Protein AF-A0A7S2WQL4-F1 (afdb_monomer)

pLDDT: mean 81.68, std 13.87, range [38.22, 94.44]

Nearest PDB structures (foldseek):
  7k1j-assembly1_A  TM=8.925E-01  e=2.598E-02  Homo sapiens
  7k1k-assembly1_A  TM=8.114E-01  e=3.050E-02  Homo sapiens
  5jr9-assembly1_B  TM=2.343E-01  e=3.374E+00  Nanoarchaeum equitans Kin4-M

Mean predicted aligned error: 7.96 Å

Radius of gyration: 16.0 Å; Cα contacts (8 Å, |Δi|>4): 86; chains: 1; bounding box: 36×38×53 Å

Foldseek 3Di:
DVVVVLLVVLQVLLLVLLVCLLVVVVPDPDDDQDPSLVCVLVNLVSLLVHVSNLVSNLVSLVSHDLVSCLVVLLVLLVSVVDPSSPSCVVSVVVNCVVPVPSVVVSVCVSVVVVVVPDDDDD

Solvent-accessible surface area (backbone atoms only — not comparable to full-atom values): 7131 Å² total; per-residue (Å²): 110,70,68,61,53,51,46,51,51,50,32,52,52,43,45,54,38,38,50,44,50,47,59,53,62,82,73,63,87,64,97,70,78,51,77,46,62,71,42,47,68,58,48,54,54,46,36,58,77,32,66,84,24,41,65,51,42,49,56,40,54,69,74,31,70,57,73,76,50,59,86,44,44,66,59,53,54,60,40,50,78,38,87,67,20,61,73,46,49,73,55,54,53,49,31,43,72,78,40,46,78,76,41,52,59,58,50,49,54,56,58,49,56,56,66,74,66,65,90,88,84,134

Secondary structure (DSSP, 8-state):
-HHHHHHHHHHHHHHHHHHHHHHTTSS--SSPPPHHHHTHHHHHHHHHH-GGGHHHHHHHHHHS-THHHHTTHHHHHHHHTSGGGGGGHHHHHHHHHH-HHHHHHHHHHHHHHHHTSSS---

Structure (mmCIF, N/CA/C/O backbone):
data_AF-A0A7S2WQL4-F1
#
_entry.id   AF-A0A7S2WQL4-F1
#
loop_
_atom_site.group_PDB
_atom_site.id
_atom_site.type_symbol
_atom_site.label_atom_id
_atom_site.label_alt_id
_atom_site.label_comp_id
_atom_site.label_asym_id
_atom_site.label_entity_id
_atom_site.label_seq_id
_atom_site.pdbx_PDB_ins_code
_atom_site.Cartn_x
_atom_site.Cartn_y
_atom_site.Cartn_z
_atom_site.occupancy
_atom_site.B_iso_or_equiv
_atom_site.auth_seq_id
_atom_site.auth_comp_id
_atom_site.auth_asym_id
_atom_site.auth_atom_id
_atom_site.pdbx_PDB_model_num
ATOM 1 N N . GLU A 1 1 ? -15.395 23.334 -6.662 1.00 62.44 1 GLU A N 1
ATOM 2 C CA . GLU A 1 1 ? -14.437 22.997 -7.743 1.00 62.44 1 GLU A CA 1
ATOM 3 C C . GLU A 1 1 ? -13.072 22.569 -7.204 1.00 62.44 1 GLU A C 1
ATOM 5 O O . GLU A 1 1 ? -12.595 21.514 -7.599 1.00 62.44 1 GLU A O 1
ATOM 10 N N . THR A 1 2 ? -12.510 23.273 -6.216 1.00 75.44 2 THR A N 1
ATOM 11 C CA . THR A 1 2 ? -11.188 22.993 -5.615 1.00 75.44 2 THR A CA 1
ATOM 12 C C . THR A 1 2 ? -10.989 21.552 -5.119 1.00 75.44 2 THR A C 1
ATOM 14 O O . THR A 1 2 ? -9.970 20.942 -5.429 1.00 75.44 2 THR A O 1
ATOM 17 N N . GLN A 1 3 ? -11.974 20.958 -4.431 1.00 76.56 3 GLN A N 1
ATOM 18 C CA . GLN A 1 3 ? -11.871 19.570 -3.946 1.00 76.56 3 GLN A CA 1
ATOM 19 C C . GLN A 1 3 ? -11.854 18.537 -5.084 1.00 76.56 3 GLN A C 1
ATOM 21 O O . GLN A 1 3 ? -11.195 17.506 -4.989 1.00 76.56 3 GLN A O 1
ATOM 26 N N . ARG A 1 4 ? -12.568 18.813 -6.184 1.00 79.12 4 ARG A N 1
ATOM 27 C CA . ARG A 1 4 ? -12.620 17.920 -7.351 1.00 79.12 4 ARG A CA 1
ATOM 28 C C . ARG A 1 4 ? -11.266 17.894 -8.056 1.00 79.12 4 ARG A C 1
ATOM 30 O O . ARG A 1 4 ? -10.780 16.818 -8.390 1.00 79.12 4 ARG A O 1
ATOM 37 N N . SER A 1 5 ? -10.644 19.063 -8.201 1.00 85.81 5 SER A N 1
ATOM 38 C CA . SER A 1 5 ? -9.289 19.193 -8.734 1.00 85.81 5 SER A CA 1
ATOM 39 C C . SER A 1 5 ? -8.260 18.521 -7.822 1.00 85.81 5 SER A C 1
ATOM 41 O O . SER A 1 5 ? -7.431 17.764 -8.313 1.00 85.81 5 SER A O 1
ATOM 43 N N . ALA A 1 6 ? -8.349 18.709 -6.499 1.00 85.19 6 ALA A N 1
ATOM 44 C CA . ALA A 1 6 ? -7.457 18.050 -5.539 1.00 85.19 6 ALA A CA 1
ATOM 45 C C . ALA A 1 6 ? -7.551 16.514 -5.606 1.00 85.19 6 ALA A C 1
ATOM 47 O O . ALA A 1 6 ? -6.525 15.839 -5.665 1.00 85.19 6 ALA A O 1
ATOM 48 N N . ASN A 1 7 ? -8.767 15.962 -5.691 1.00 86.88 7 ASN A N 1
ATOM 49 C CA . ASN A 1 7 ? -8.973 14.520 -5.859 1.00 86.88 7 ASN A CA 1
ATOM 50 C C . ASN A 1 7 ? -8.373 14.006 -7.176 1.00 86.88 7 ASN A C 1
ATOM 52 O O . ASN A 1 7 ? -7.751 12.947 -7.195 1.00 86.88 7 ASN A O 1
ATOM 56 N N . HIS A 1 8 ? -8.540 14.750 -8.273 1.00 88.31 8 HIS A N 1
ATOM 57 C CA . HIS A 1 8 ? -7.965 14.379 -9.566 1.00 88.31 8 HIS A CA 1
ATOM 58 C C . HIS A 1 8 ? -6.429 14.361 -9.522 1.00 88.31 8 HIS A C 1
ATOM 60 O O . HIS A 1 8 ? -5.815 13.408 -9.994 1.00 88.31 8 HIS A O 1
ATOM 66 N N . LEU A 1 9 ? -5.810 15.358 -8.882 1.00 89.50 9 LEU A N 1
ATOM 67 C CA . LEU A 1 9 ? -4.358 15.403 -8.692 1.00 89.50 9 LEU A CA 1
ATOM 68 C C . LEU A 1 9 ? -3.851 14.250 -7.814 1.00 89.50 9 LEU A C 1
ATOM 70 O O . LEU A 1 9 ? -2.822 13.659 -8.129 1.00 89.50 9 LEU A O 1
ATOM 74 N N . ALA A 1 10 ? -4.576 13.898 -6.747 1.00 89.12 10 ALA A N 1
ATOM 75 C CA . ALA A 1 10 ? -4.234 12.765 -5.887 1.00 89.12 10 ALA A CA 1
ATOM 76 C C . ALA A 1 10 ? -4.234 11.436 -6.661 1.00 89.12 10 ALA A C 1
ATOM 78 O O . ALA A 1 10 ? -3.301 10.644 -6.531 1.00 89.12 10 ALA A O 1
ATOM 79 N N . VAL A 1 11 ? -5.246 11.220 -7.508 1.00 89.94 11 VAL A N 1
ATOM 80 C CA . VAL A 1 11 ? -5.325 10.045 -8.391 1.00 89.94 11 VAL A CA 1
ATOM 81 C C . VAL A 1 11 ? -4.144 10.017 -9.363 1.00 89.94 11 VAL A C 1
ATOM 83 O O . VAL A 1 11 ? -3.435 9.017 -9.420 1.00 89.94 11 VAL A O 1
ATOM 86 N N . GLN A 1 12 ? -3.874 11.124 -10.062 1.00 90.19 12 GLN A N 1
ATOM 87 C CA . GLN A 1 12 ? -2.766 11.212 -11.022 1.00 90.19 12 GLN A CA 1
ATOM 88 C C . GLN A 1 12 ? -1.393 10.989 -10.368 1.00 90.19 12 GLN A C 1
ATOM 90 O O . GLN A 1 12 ? -0.520 10.336 -10.944 1.00 90.19 12 GLN A O 1
ATOM 95 N N . LEU A 1 13 ? -1.193 11.489 -9.145 1.00 90.00 13 LEU A N 1
ATOM 96 C CA . LEU A 1 13 ? 0.033 11.260 -8.380 1.00 90.00 13 LEU A CA 1
ATOM 97 C C . LEU A 1 13 ? 0.225 9.773 -8.053 1.00 90.00 13 LEU A C 1
ATOM 99 O O . LEU A 1 13 ? 1.324 9.244 -8.221 1.00 90.00 13 LEU A O 1
ATOM 103 N N . ILE A 1 14 ? -0.836 9.099 -7.603 1.00 89.62 14 ILE A N 1
ATOM 104 C CA . ILE A 1 14 ? -0.807 7.665 -7.301 1.00 89.62 14 ILE A CA 1
ATOM 105 C C . ILE A 1 14 ? -0.519 6.853 -8.563 1.00 89.62 14 ILE A C 1
ATOM 107 O O . ILE A 1 14 ? 0.402 6.038 -8.557 1.00 89.62 14 ILE A O 1
ATOM 111 N N . GLU A 1 15 ? -1.238 7.107 -9.655 1.00 89.38 15 GLU A N 1
ATOM 112 C CA . GLU A 1 15 ? -1.064 6.379 -10.915 1.00 89.38 15 GLU A CA 1
ATOM 113 C C . GLU A 1 15 ? 0.350 6.542 -11.476 1.00 89.38 15 GLU A C 1
ATOM 115 O O . GLU A 1 15 ? 1.024 5.550 -11.751 1.00 89.38 15 GLU A O 1
ATOM 120 N N . SER A 1 16 ? 0.837 7.781 -11.583 1.00 87.75 16 SER A N 1
ATOM 121 C CA . SER A 1 16 ? 2.177 8.062 -12.113 1.00 87.75 16 SER A CA 1
ATOM 122 C C . SER A 1 16 ? 3.287 7.465 -11.246 1.00 87.75 16 SER A C 1
ATOM 124 O O . SER A 1 16 ? 4.240 6.895 -11.779 1.00 87.75 16 SER A O 1
ATOM 126 N N . THR A 1 17 ? 3.154 7.519 -9.917 1.00 88.56 17 THR A N 1
ATOM 127 C CA . THR A 1 17 ? 4.158 6.952 -9.006 1.00 88.56 17 THR A CA 1
ATOM 128 C C . THR A 1 17 ? 4.165 5.427 -9.067 1.00 88.56 17 THR A C 1
ATOM 130 O O . THR A 1 17 ? 5.234 4.831 -9.173 1.00 88.56 17 THR A O 1
ATOM 133 N N . LEU A 1 18 ? 2.997 4.776 -9.050 1.00 86.00 18 LEU A N 1
ATOM 134 C CA . LEU A 1 18 ? 2.902 3.315 -9.154 1.00 86.00 18 LEU A CA 1
ATOM 135 C C . LEU A 1 18 ? 3.365 2.819 -10.533 1.00 86.00 18 LEU A C 1
ATOM 137 O O . LEU A 1 18 ? 4.056 1.804 -10.626 1.00 86.00 18 LEU A O 1
ATOM 141 N N . MET A 1 19 ? 3.081 3.572 -11.599 1.00 86.38 19 MET A N 1
ATOM 142 C CA . MET A 1 19 ? 3.611 3.295 -12.933 1.00 86.38 19 MET A CA 1
ATOM 143 C C . MET A 1 19 ? 5.139 3.421 -12.970 1.00 86.38 19 MET A C 1
ATOM 145 O O . MET A 1 19 ? 5.811 2.555 -13.527 1.00 86.38 19 MET A O 1
ATOM 149 N N . ALA A 1 20 ? 5.708 4.443 -12.324 1.00 85.44 20 ALA A N 1
ATOM 150 C CA . ALA A 1 20 ? 7.156 4.596 -12.201 1.00 85.44 20 ALA A CA 1
ATOM 151 C C . ALA A 1 20 ? 7.795 3.476 -11.363 1.00 85.44 20 ALA A C 1
ATOM 153 O O . ALA A 1 20 ? 8.878 3.003 -11.706 1.00 85.44 20 ALA A O 1
ATOM 154 N N . LEU A 1 21 ? 7.127 3.004 -10.303 1.00 84.56 21 LEU A N 1
ATOM 155 C CA . LEU A 1 21 ? 7.571 1.837 -9.532 1.00 84.56 21 LEU A CA 1
ATOM 156 C C . LEU A 1 21 ? 7.636 0.583 -10.397 1.00 84.56 21 LEU A C 1
ATOM 158 O O . LEU A 1 21 ? 8.611 -0.157 -10.295 1.00 84.56 21 LEU A O 1
ATOM 162 N N . ARG A 1 22 ? 6.630 0.380 -11.256 1.00 81.38 22 ARG A N 1
ATOM 163 C CA . ARG A 1 22 ? 6.569 -0.732 -12.208 1.00 81.38 22 ARG A CA 1
ATOM 164 C C . ARG A 1 22 ? 7.679 -0.650 -13.259 1.00 81.38 22 ARG A C 1
ATOM 166 O O . ARG A 1 22 ? 8.347 -1.647 -13.497 1.00 81.38 22 ARG A O 1
ATOM 173 N N . LEU A 1 23 ? 7.897 0.516 -13.868 1.00 80.12 23 LEU A N 1
ATOM 174 C CA . LEU A 1 23 ? 8.910 0.698 -14.920 1.00 80.12 23 LEU A CA 1
ATOM 175 C C . LEU A 1 23 ? 10.344 0.685 -14.372 1.00 80.12 23 LEU A C 1
ATOM 177 O O . LEU A 1 23 ? 11.253 0.162 -15.009 1.00 80.12 23 LEU A O 1
ATOM 181 N N . GLY A 1 24 ? 10.555 1.210 -13.162 1.00 72.12 24 GLY A N 1
ATOM 182 C CA . GLY A 1 24 ? 11.867 1.232 -12.511 1.00 72.12 24 GLY A CA 1
ATOM 183 C C . GLY A 1 24 ? 12.447 -0.156 -12.213 1.00 72.12 24 GLY A C 1
ATOM 184 O O . GLY A 1 24 ? 13.630 -0.254 -11.900 1.00 72.12 24 GLY A O 1
ATOM 185 N N . GLN A 1 25 ? 11.643 -1.218 -12.336 1.00 64.06 25 GLN A N 1
ATOM 186 C CA . GLN A 1 25 ? 12.072 -2.610 -12.182 1.00 64.06 25 GLN A CA 1
ATOM 187 C C . GLN A 1 25 ? 13.014 -3.071 -13.299 1.00 64.06 25 GLN A C 1
ATOM 189 O O . GLN A 1 25 ? 13.878 -3.906 -13.056 1.00 64.06 25 GLN A O 1
ATOM 194 N N . GLU A 1 26 ? 12.878 -2.525 -14.511 1.00 57.53 26 GLU A N 1
ATOM 195 C CA . GLU A 1 26 ? 13.623 -3.004 -15.685 1.00 57.53 26 GLU A CA 1
ATOM 196 C C . GLU A 1 26 ? 15.092 -2.551 -15.677 1.00 57.53 26 GLU A C 1
ATOM 198 O O . GLU A 1 26 ? 15.934 -3.154 -16.335 1.00 57.53 26 GLU A O 1
ATOM 203 N N . SER A 1 27 ? 15.418 -1.514 -14.897 1.00 53.91 27 SER A N 1
ATOM 204 C CA . SER A 1 27 ? 16.741 -0.879 -14.902 1.00 53.91 27 SER A CA 1
ATOM 205 C C . SER A 1 27 ? 17.512 -0.999 -13.581 1.00 53.91 27 SER A C 1
ATOM 207 O O . SER A 1 27 ? 18.644 -0.513 -13.502 1.00 53.91 27 SER A O 1
ATOM 209 N N . GLN A 1 28 ? 16.941 -1.600 -12.529 1.00 47.53 28 GLN A N 1
ATOM 210 C CA . GLN A 1 28 ? 17.566 -1.593 -11.204 1.00 47.53 28 GLN A CA 1
ATOM 211 C C . GLN A 1 28 ? 18.559 -2.747 -11.002 1.00 47.53 28 GLN A C 1
ATOM 213 O O . GLN A 1 28 ? 18.227 -3.819 -10.506 1.00 47.53 28 GLN A O 1
ATOM 218 N N . VAL A 1 29 ? 19.823 -2.476 -11.332 1.00 47.47 29 VAL A N 1
ATOM 219 C CA . VAL A 1 29 ? 20.990 -3.250 -10.889 1.00 47.47 29 VAL A CA 1
ATOM 220 C C . VAL A 1 29 ? 21.586 -2.543 -9.661 1.00 47.47 29 VAL A C 1
ATOM 222 O O . VAL A 1 29 ? 22.453 -1.685 -9.795 1.00 47.47 29 VAL A O 1
ATOM 225 N N . GLY A 1 30 ? 21.090 -2.840 -8.453 1.00 54.00 30 GLY A N 1
ATOM 226 C CA . GLY A 1 30 ? 21.708 -2.380 -7.195 1.00 54.00 30 GLY A CA 1
ATOM 227 C C . GLY A 1 30 ? 20.746 -1.987 -6.064 1.00 54.00 30 GLY A C 1
ATOM 228 O O . GLY A 1 30 ? 19.587 -1.663 -6.291 1.00 54.00 30 GLY A O 1
ATOM 229 N N . LEU A 1 31 ? 21.270 -1.981 -4.830 1.00 55.53 31 LEU A N 1
ATOM 230 C CA . LEU A 1 31 ? 20.594 -1.721 -3.539 1.00 55.53 31 LEU A CA 1
ATOM 231 C C . LEU A 1 31 ? 20.044 -0.284 -3.339 1.00 55.53 31 LEU A C 1
ATOM 233 O O . LEU A 1 31 ? 19.722 0.100 -2.211 1.00 55.53 31 LEU A O 1
ATOM 237 N N . SER A 1 32 ? 19.958 0.544 -4.384 1.00 61.00 32 SER A N 1
ATOM 238 C CA . SER A 1 32 ? 19.460 1.919 -4.261 1.00 61.00 32 SER A CA 1
ATOM 239 C C . SER A 1 32 ? 17.930 1.950 -4.213 1.00 61.00 32 SER A C 1
ATOM 241 O O . SER A 1 32 ? 17.249 1.150 -4.842 1.00 61.00 32 SER A O 1
ATOM 243 N N . VAL A 1 33 ? 17.355 2.867 -3.439 1.00 63.91 33 VAL A N 1
ATOM 244 C CA . VAL A 1 33 ? 15.905 3.119 -3.457 1.00 63.91 33 VAL A CA 1
ATOM 245 C C . VAL A 1 33 ? 15.618 3.971 -4.678 1.00 63.91 33 VAL A C 1
ATOM 247 O O . VAL A 1 33 ? 16.239 5.023 -4.836 1.00 63.91 33 VAL A O 1
ATOM 250 N N . SER A 1 34 ? 14.701 3.546 -5.548 1.00 76.75 34 SER A N 1
ATOM 251 C CA . SER A 1 34 ? 14.314 4.409 -6.663 1.00 76.75 34 SER A CA 1
ATOM 252 C C . SER A 1 34 ? 13.576 5.648 -6.126 1.00 76.75 34 SER A C 1
ATOM 254 O O . SER A 1 34 ? 12.887 5.551 -5.106 1.00 76.75 34 SER A O 1
ATOM 256 N N . PRO A 1 35 ? 13.659 6.815 -6.790 1.00 79.62 35 PRO A N 1
ATOM 257 C CA . PRO A 1 35 ? 12.926 8.007 -6.359 1.00 79.62 35 PRO A CA 1
ATOM 258 C C . PRO A 1 35 ? 11.425 7.748 -6.154 1.00 79.62 35 PRO A C 1
ATOM 260 O O . PRO A 1 35 ? 10.831 8.278 -5.223 1.00 79.62 35 PRO A O 1
ATOM 263 N N . ALA A 1 36 ? 10.829 6.860 -6.956 1.00 83.81 36 ALA A N 1
ATOM 264 C CA . ALA A 1 36 ? 9.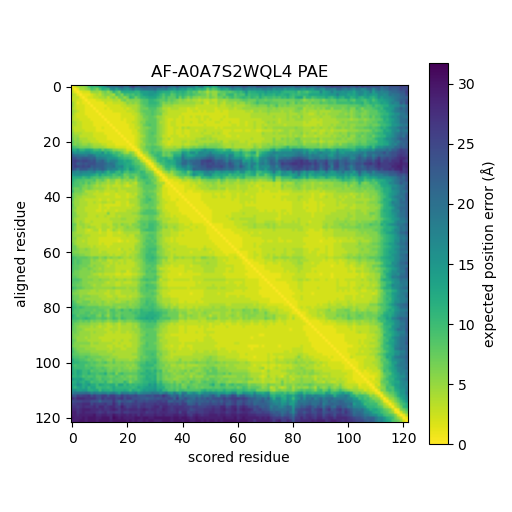435 6.452 -6.810 1.00 83.81 36 ALA A CA 1
ATOM 265 C C . ALA A 1 36 ? 9.176 5.629 -5.530 1.00 83.81 36 ALA A C 1
ATOM 267 O O . ALA A 1 36 ? 8.147 5.806 -4.885 1.00 83.81 36 ALA A O 1
ATOM 268 N N . GLN A 1 37 ? 10.115 4.773 -5.107 1.00 84.75 37 GLN A N 1
ATOM 269 C CA . GLN A 1 37 ? 9.996 4.016 -3.851 1.00 84.75 37 GLN A CA 1
ATOM 270 C C . GLN A 1 37 ? 10.069 4.923 -2.622 1.00 84.75 37 GLN A C 1
ATOM 272 O O . GLN A 1 37 ? 9.411 4.648 -1.621 1.00 84.75 37 GLN A O 1
ATOM 277 N N . ALA A 1 38 ? 10.827 6.020 -2.698 1.00 86.25 38 ALA A N 1
ATOM 278 C CA . ALA A 1 38 ? 10.898 7.014 -1.628 1.00 86.25 38 ALA A CA 1
ATOM 279 C C . ALA A 1 38 ? 9.581 7.795 -1.444 1.00 86.25 38 ALA A C 1
ATOM 281 O O . ALA A 1 38 ? 9.353 8.357 -0.376 1.00 86.25 38 ALA A O 1
ATOM 282 N N . LEU A 1 39 ? 8.699 7.801 -2.452 1.00 88.81 39 LEU A N 1
ATOM 283 C CA . LEU A 1 39 ? 7.393 8.464 -2.393 1.00 88.81 39 LEU A CA 1
ATOM 284 C C . LEU A 1 39 ? 6.301 7.609 -1.741 1.00 88.81 39 LEU A C 1
ATOM 286 O O . LEU A 1 39 ? 5.223 8.130 -1.469 1.00 88.81 39 LEU A O 1
ATOM 290 N N . ILE A 1 40 ? 6.554 6.328 -1.454 1.00 89.69 40 ILE A N 1
ATOM 291 C CA . ILE A 1 40 ? 5.542 5.421 -0.889 1.00 89.69 40 ILE A CA 1
ATOM 292 C C . ILE A 1 40 ? 4.906 5.969 0.401 1.00 89.69 40 ILE A C 1
ATOM 294 O O . ILE A 1 40 ? 3.678 6.003 0.450 1.00 89.69 40 ILE A O 1
ATOM 298 N N . PRO A 1 41 ? 5.652 6.483 1.401 1.00 90.00 41 PRO A N 1
ATOM 299 C CA . PRO A 1 41 ? 5.041 7.104 2.580 1.00 90.00 41 PRO A CA 1
ATOM 300 C C . PRO A 1 41 ? 4.081 8.237 2.223 1.00 90.00 41 PRO A C 1
ATOM 302 O O . PRO A 1 41 ? 2.981 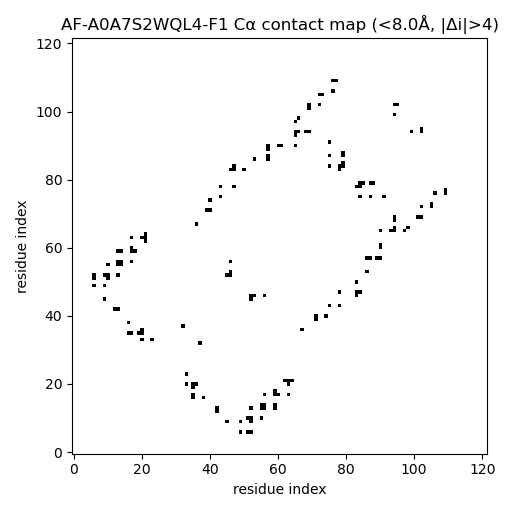8.320 2.762 1.00 90.00 41 PRO A O 1
ATOM 305 N N . ARG A 1 42 ? 4.458 9.066 1.243 1.00 90.38 42 ARG A N 1
ATOM 306 C CA . ARG A 1 42 ? 3.621 10.173 0.787 1.00 90.38 42 ARG A CA 1
ATOM 307 C C . ARG A 1 42 ? 2.357 9.680 0.084 1.00 90.38 42 ARG A C 1
ATOM 309 O O . ARG A 1 42 ? 1.308 10.295 0.243 1.00 90.38 42 ARG A O 1
ATOM 316 N N . LEU A 1 43 ? 2.424 8.570 -0.654 1.00 90.50 43 LEU A N 1
ATOM 317 C CA . LEU A 1 43 ? 1.229 7.940 -1.223 1.00 90.50 43 LEU A CA 1
ATOM 318 C C . LEU A 1 43 ? 0.280 7.441 -0.129 1.00 90.50 43 LEU A C 1
ATOM 320 O O . LEU A 1 43 ? -0.926 7.626 -0.259 1.00 90.50 43 LEU A O 1
ATOM 324 N N . LEU A 1 44 ? 0.806 6.858 0.952 1.00 90.38 44 LEU A N 1
ATOM 325 C CA . LEU A 1 44 ? -0.010 6.403 2.083 1.00 90.38 44 LEU A CA 1
ATOM 326 C C . LEU A 1 44 ? -0.730 7.571 2.776 1.00 90.38 44 LEU A C 1
ATOM 328 O O . LEU A 1 44 ? -1.913 7.464 3.089 1.00 90.38 44 LEU A O 1
ATOM 332 N N . GLU A 1 45 ? -0.064 8.716 2.935 1.00 89.81 45 GLU A N 1
ATOM 333 C CA . GLU A 1 45 ? -0.697 9.940 3.449 1.00 89.81 45 GLU A CA 1
ATOM 334 C C . GLU A 1 45 ? -1.810 10.456 2.520 1.00 89.81 45 GLU A C 1
ATOM 336 O O . GLU A 1 45 ? -2.873 10.876 2.977 1.00 89.81 45 GLU A O 1
ATOM 341 N N . VAL A 1 46 ? -1.584 10.416 1.203 1.00 90.44 46 VAL A N 1
ATOM 342 C CA . VAL A 1 46 ? -2.577 10.827 0.195 1.00 90.44 46 VAL A CA 1
ATOM 343 C C . VAL A 1 46 ? -3.786 9.890 0.205 1.00 90.44 46 VAL A C 1
ATOM 345 O O . VAL A 1 46 ? -4.915 10.358 0.093 1.00 90.44 46 VAL A O 1
ATOM 348 N N . LEU A 1 47 ? -3.573 8.586 0.379 1.00 89.81 47 LEU A N 1
ATOM 349 C CA . LEU A 1 47 ? -4.641 7.590 0.489 1.00 89.81 47 LEU A CA 1
ATOM 350 C C . LEU A 1 47 ? -5.554 7.808 1.696 1.00 89.81 47 LEU A C 1
ATOM 352 O O . LEU A 1 47 ? -6.772 7.622 1.582 1.00 89.81 47 LEU A O 1
ATOM 356 N N . ALA A 1 48 ? -4.961 8.187 2.829 1.00 87.38 48 ALA A N 1
ATOM 357 C CA . ALA A 1 48 ? -5.685 8.554 4.038 1.00 87.38 48 ALA A CA 1
ATOM 358 C C . ALA A 1 48 ? -6.536 9.812 3.783 1.00 87.38 48 ALA A C 1
ATOM 360 O O . ALA A 1 48 ? -7.761 9.781 3.890 1.00 87.38 48 ALA A O 1
ATOM 361 N N . ALA A 1 49 ? -5.906 10.885 3.287 1.00 88.25 49 ALA A N 1
ATOM 362 C CA . ALA A 1 49 ? -6.563 12.175 3.069 1.00 88.25 49 ALA A CA 1
ATOM 363 C C . ALA A 1 49 ? -7.593 12.195 1.919 1.00 88.25 49 ALA A C 1
ATOM 365 O O . ALA A 1 49 ? -8.535 12.990 1.949 1.00 88.25 49 ALA A O 1
ATOM 366 N N . TYR A 1 50 ? -7.429 11.355 0.891 1.00 89.81 50 TYR A N 1
ATOM 367 C CA . TYR A 1 50 ? -8.242 11.386 -0.329 1.00 89.81 50 TYR A CA 1
ATOM 368 C C . TYR A 1 50 ? -8.804 10.000 -0.680 1.00 89.81 50 TYR A C 1
ATOM 370 O O . TYR A 1 50 ? -8.242 9.292 -1.525 1.00 89.81 50 TYR A O 1
ATOM 378 N N . PRO A 1 51 ? -9.982 9.629 -0.139 1.00 87.31 51 PRO A N 1
ATOM 379 C CA . PRO A 1 51 ? -10.601 8.324 -0.381 1.00 87.31 51 PRO A CA 1
ATOM 380 C C . PRO A 1 51 ? -10.865 8.007 -1.858 1.00 87.31 51 PRO A C 1
ATOM 382 O O . PRO A 1 51 ? -10.824 6.848 -2.262 1.00 87.31 51 PRO A O 1
ATOM 385 N N . ALA A 1 52 ? -11.082 9.035 -2.685 1.00 89.19 52 ALA A N 1
ATOM 386 C CA . ALA A 1 52 ? -11.286 8.895 -4.128 1.00 89.19 52 ALA A CA 1
ATOM 387 C C . ALA A 1 52 ? -10.087 8.262 -4.860 1.00 89.19 52 ALA A C 1
ATOM 389 O O . ALA A 1 52 ? -10.247 7.747 -5.961 1.00 89.19 52 ALA A O 1
ATOM 390 N N . SER A 1 53 ? -8.897 8.294 -4.256 1.00 88.94 53 SER A N 1
ATOM 391 C CA . SER A 1 53 ? -7.668 7.756 -4.841 1.00 88.94 53 SER A CA 1
ATOM 392 C C . SER A 1 53 ? -7.410 6.277 -4.524 1.00 88.94 53 SER A C 1
ATOM 394 O O . SER A 1 53 ? -6.583 5.632 -5.171 1.00 88.94 53 SER A O 1
ATOM 396 N N . ARG A 1 54 ? -8.169 5.706 -3.579 1.00 90.50 54 ARG A N 1
ATOM 397 C CA . ARG A 1 54 ? -8.043 4.313 -3.121 1.00 90.50 54 ARG A CA 1
ATOM 398 C C . ARG A 1 54 ? -8.171 3.275 -4.247 1.00 90.50 54 ARG A C 1
ATOM 400 O O . ARG A 1 54 ? -7.333 2.374 -4.283 1.00 90.50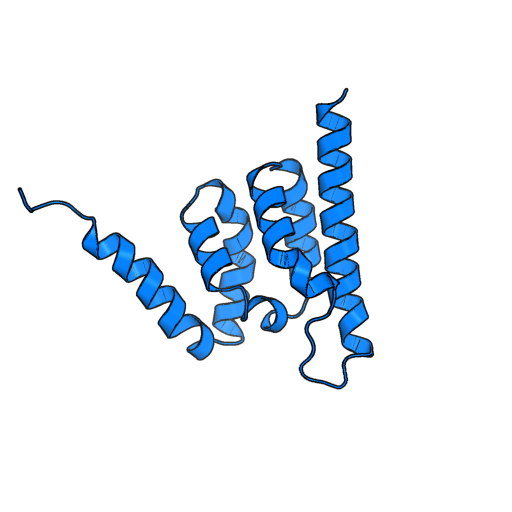 54 ARG A O 1
ATOM 407 N N . PRO A 1 55 ? -9.131 3.380 -5.192 1.00 90.50 55 PRO A N 1
ATOM 408 C CA . PRO A 1 55 ? -9.242 2.409 -6.282 1.00 90.50 55 PRO A CA 1
ATOM 409 C C . PRO A 1 55 ? -8.017 2.414 -7.205 1.00 90.50 55 PRO A C 1
ATOM 411 O O . PRO A 1 55 ? -7.519 1.350 -7.564 1.00 90.50 55 PRO A O 1
ATOM 414 N N . ALA A 1 56 ? -7.495 3.602 -7.531 1.00 90.06 56 ALA A N 1
ATOM 415 C CA . ALA A 1 56 ? -6.310 3.752 -8.377 1.00 90.06 56 ALA A CA 1
ATOM 416 C C . ALA A 1 56 ? -5.065 3.145 -7.716 1.00 90.06 56 ALA A C 1
ATOM 418 O O . ALA A 1 56 ? -4.266 2.479 -8.372 1.00 90.06 56 ALA A O 1
ATOM 419 N N . PHE A 1 57 ? -4.929 3.311 -6.397 1.00 91.31 57 PHE A N 1
ATOM 420 C CA . PHE A 1 57 ? -3.850 2.667 -5.658 1.00 91.31 57 PHE A CA 1
ATOM 421 C C . PHE A 1 57 ? -3.989 1.151 -5.633 1.00 91.31 57 PHE A C 1
ATOM 423 O O . PHE A 1 57 ? -3.006 0.449 -5.858 1.00 91.31 57 PHE A O 1
ATOM 430 N N . LEU A 1 58 ? -5.192 0.634 -5.365 1.00 90.56 58 LEU A N 1
ATOM 431 C CA . LEU A 1 58 ? -5.422 -0.806 -5.319 1.00 90.56 58 LEU A CA 1
ATOM 432 C C . LEU A 1 58 ? -5.041 -1.448 -6.656 1.00 90.56 58 LEU A C 1
ATOM 434 O O . LEU A 1 58 ? -4.282 -2.416 -6.663 1.00 90.56 58 LEU A O 1
ATOM 438 N N . GLU A 1 59 ? -5.493 -0.873 -7.768 1.00 90.00 59 GLU A N 1
ATOM 439 C CA . GLU A 1 59 ? -5.175 -1.372 -9.105 1.00 90.00 59 GLU A CA 1
ATOM 440 C C . GLU A 1 59 ? -3.677 -1.254 -9.420 1.00 90.00 59 GLU A C 1
ATOM 442 O O . GLU A 1 59 ? -3.032 -2.234 -9.795 1.00 90.00 59 GLU A O 1
ATOM 447 N N . GLY A 1 60 ? -3.068 -0.092 -9.170 1.00 87.19 60 GLY A N 1
ATOM 448 C CA . GLY A 1 60 ? -1.638 0.088 -9.417 1.00 87.19 60 GLY A CA 1
ATOM 449 C C . GLY A 1 60 ? -0.769 -0.831 -8.549 1.00 87.19 60 GLY A C 1
ATOM 450 O O . GLY A 1 60 ? 0.187 -1.429 -9.044 1.00 87.19 60 GLY A O 1
ATOM 451 N N . SER A 1 61 ? -1.139 -1.034 -7.281 1.00 89.56 61 SER A N 1
ATOM 452 C CA . SER A 1 61 ? -0.433 -1.929 -6.359 1.00 89.56 61 SER A CA 1
ATOM 453 C C . SER A 1 61 ? -0.538 -3.395 -6.777 1.00 89.56 61 SER A C 1
ATOM 455 O O . SER A 1 61 ? 0.358 -4.177 -6.462 1.00 89.56 61 SER A O 1
ATOM 457 N N . ARG A 1 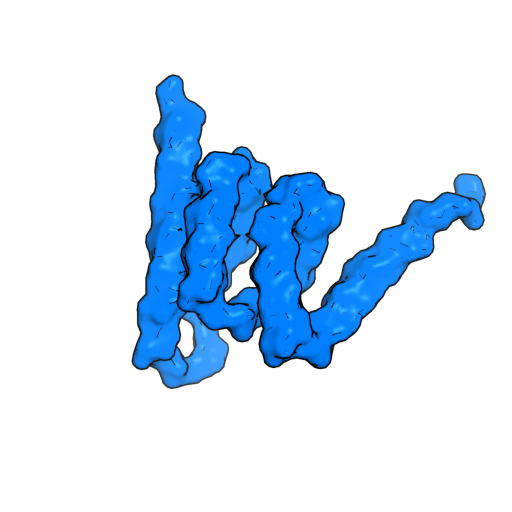62 ? -1.597 -3.801 -7.498 1.00 88.38 62 ARG A N 1
ATOM 458 C CA . ARG A 1 62 ? -1.721 -5.165 -8.043 1.00 88.38 62 ARG A CA 1
ATOM 459 C C . ARG A 1 62 ? -0.636 -5.463 -9.066 1.00 88.38 62 ARG A C 1
ATOM 461 O O . ARG A 1 62 ? -0.084 -6.558 -9.055 1.00 88.38 62 ARG A O 1
ATOM 468 N N . SER A 1 63 ? -0.312 -4.471 -9.890 1.00 85.06 63 SER A N 1
ATOM 469 C CA . SER A 1 63 ? 0.710 -4.574 -10.934 1.00 85.06 63 SER A CA 1
ATOM 470 C C . SER A 1 63 ? 2.150 -4.433 -10.425 1.00 85.06 63 SER A C 1
ATOM 472 O O . SER A 1 63 ? 3.088 -4.805 -11.130 1.00 85.06 63 SER A O 1
ATOM 474 N N . ALA A 1 64 ? 2.335 -3.892 -9.218 1.00 86.38 64 ALA A N 1
ATOM 475 C CA . ALA A 1 64 ? 3.642 -3.691 -8.610 1.00 86.38 64 ALA A CA 1
ATOM 476 C C . ALA A 1 64 ? 4.088 -4.936 -7.815 1.00 86.38 64 ALA A C 1
ATOM 478 O O . ALA A 1 64 ? 3.278 -5.523 -7.091 1.00 86.38 64 ALA A O 1
ATOM 479 N N . PRO A 1 65 ? 5.375 -5.323 -7.880 1.00 87.38 65 PRO A N 1
ATOM 480 C CA . PRO A 1 65 ? 5.915 -6.380 -7.032 1.00 87.38 65 PRO A CA 1
ATOM 481 C C . PRO A 1 65 ? 5.801 -6.051 -5.538 1.00 87.38 65 PRO A C 1
ATOM 483 O O . PRO A 1 65 ? 6.137 -4.952 -5.094 1.00 87.38 65 PRO A O 1
ATOM 486 N N . THR A 1 66 ? 5.377 -7.031 -4.743 1.00 90.06 66 THR A N 1
ATOM 487 C CA . THR A 1 66 ? 5.142 -6.894 -3.294 1.00 90.06 66 THR A CA 1
ATOM 488 C C . THR A 1 66 ? 6.416 -6.594 -2.499 1.00 90.06 66 THR A C 1
ATOM 490 O O . THR A 1 66 ? 6.353 -5.915 -1.473 1.00 90.06 66 THR A O 1
ATOM 493 N N . TRP A 1 67 ? 7.590 -7.011 -2.990 1.00 88.75 67 TRP A N 1
ATOM 494 C CA . TRP A 1 67 ? 8.876 -6.790 -2.316 1.00 88.75 67 TRP A CA 1
ATOM 495 C C . TRP A 1 67 ? 9.205 -5.307 -2.102 1.00 88.75 67 TRP A C 1
ATOM 497 O O . TRP A 1 67 ? 9.869 -4.952 -1.128 1.00 88.75 67 TRP A O 1
ATOM 507 N N . ILE A 1 68 ? 8.706 -4.425 -2.975 1.00 88.12 68 ILE A N 1
ATOM 508 C CA . ILE A 1 68 ? 8.907 -2.973 -2.883 1.00 88.12 68 ILE A CA 1
ATOM 509 C C . ILE A 1 68 ? 8.322 -2.425 -1.573 1.00 88.12 68 ILE A C 1
ATOM 511 O O . ILE A 1 68 ? 8.860 -1.499 -0.961 1.00 88.12 68 ILE A O 1
ATOM 515 N N . PHE A 1 69 ? 7.222 -3.023 -1.127 1.00 90.44 69 PHE A N 1
ATOM 516 C CA . PHE A 1 69 ? 6.464 -2.587 0.035 1.00 90.44 69 PHE A CA 1
ATOM 517 C C . PHE A 1 69 ? 7.033 -3.119 1.355 1.00 90.44 69 PHE A C 1
ATOM 519 O O . PHE A 1 69 ? 6.713 -2.572 2.407 1.00 90.44 69 PHE A O 1
ATOM 526 N N . LEU A 1 70 ? 7.932 -4.114 1.327 1.00 90.31 70 LEU A N 1
ATOM 527 C CA . LEU A 1 70 ? 8.502 -4.721 2.539 1.00 90.31 70 LEU A CA 1
ATOM 528 C C . LEU A 1 70 ? 9.212 -3.703 3.434 1.00 90.31 70 LEU A C 1
ATOM 530 O O . LEU A 1 70 ? 9.054 -3.731 4.655 1.00 90.31 70 LEU A O 1
ATOM 534 N N . ARG A 1 71 ? 9.945 -2.756 2.837 1.00 88.44 71 ARG A N 1
ATOM 535 C CA . ARG A 1 71 ? 10.609 -1.669 3.578 1.00 88.44 71 ARG A CA 1
ATOM 536 C C . ARG A 1 71 ? 9.619 -0.792 4.350 1.00 88.44 71 ARG A C 1
ATOM 538 O O . ARG A 1 71 ? 9.987 -0.212 5.366 1.00 88.44 71 ARG A O 1
ATOM 545 N N . TRP A 1 72 ? 8.388 -0.704 3.863 1.00 91.44 72 TRP A N 1
ATOM 546 C CA . TRP A 1 72 ? 7.345 0.178 4.373 1.00 91.44 72 TRP A CA 1
ATOM 547 C C . TRP A 1 72 ? 6.293 -0.568 5.201 1.00 91.44 72 TRP A C 1
ATOM 549 O O . TRP A 1 72 ? 5.232 -0.021 5.491 1.00 91.44 72 TRP A O 1
ATOM 559 N N . THR A 1 73 ? 6.577 -1.816 5.594 1.00 91.38 73 THR A N 1
ATOM 560 C CA . THR A 1 73 ? 5.639 -2.675 6.333 1.00 91.38 73 THR A CA 1
ATOM 561 C C . THR A 1 73 ? 5.132 -2.004 7.607 1.00 91.38 73 THR A C 1
ATOM 563 O O . THR A 1 73 ? 3.932 -2.013 7.856 1.00 91.38 73 THR A O 1
ATOM 566 N N . SER A 1 74 ? 6.004 -1.362 8.391 1.00 88.81 74 SER A N 1
ATOM 567 C CA . SER A 1 74 ? 5.587 -0.683 9.625 1.00 88.81 74 SER A CA 1
ATOM 568 C C . SER A 1 74 ? 4.597 0.454 9.359 1.00 88.81 74 SER A C 1
ATOM 570 O O . SER A 1 74 ? 3.632 0.605 10.100 1.00 88.81 74 SER A O 1
ATOM 572 N N . GLN A 1 75 ? 4.798 1.232 8.290 1.00 90.00 75 GLN A N 1
ATOM 573 C CA . GLN A 1 75 ? 3.872 2.297 7.900 1.00 90.00 75 GLN A CA 1
ATOM 574 C C . GLN A 1 75 ? 2.552 1.732 7.364 1.00 90.00 75 GLN A C 1
ATOM 576 O O . GLN A 1 75 ? 1.496 2.267 7.678 1.00 90.00 75 GLN A O 1
ATOM 581 N N . LEU A 1 76 ? 2.595 0.644 6.590 1.00 91.62 76 LEU A N 1
ATOM 582 C CA . LEU A 1 76 ? 1.389 -0.027 6.095 1.00 91.62 76 LEU A CA 1
ATOM 583 C C . LEU A 1 76 ? 0.526 -0.551 7.246 1.00 91.62 76 LEU A C 1
ATOM 585 O O . LEU A 1 76 ? -0.682 -0.328 7.247 1.00 91.62 76 LEU A O 1
ATOM 589 N N . LEU A 1 77 ? 1.146 -1.198 8.236 1.00 90.06 77 LEU A N 1
ATOM 590 C CA . LEU A 1 77 ? 0.450 -1.696 9.424 1.00 90.06 77 LEU A CA 1
ATOM 591 C C . LEU A 1 77 ? -0.126 -0.550 10.266 1.00 90.06 77 LEU A C 1
ATOM 593 O O . LEU A 1 77 ? -1.279 -0.625 10.669 1.00 90.06 77 LEU A O 1
ATOM 597 N N . ALA A 1 78 ? 0.614 0.548 10.442 1.00 88.44 78 ALA A N 1
ATOM 598 C CA . ALA A 1 78 ? 0.106 1.726 11.150 1.00 88.44 78 ALA A CA 1
ATOM 599 C C . ALA A 1 78 ? -1.108 2.368 10.448 1.00 88.44 78 ALA A C 1
ATOM 601 O O . ALA A 1 78 ? -2.013 2.882 11.100 1.00 88.44 78 ALA A O 1
ATOM 602 N N . VAL A 1 79 ? -1.156 2.345 9.112 1.00 88.06 79 VAL A N 1
ATOM 603 C CA . VAL A 1 79 ? -2.328 2.835 8.368 1.00 88.06 79 VAL A CA 1
ATOM 604 C C . VAL A 1 79 ? -3.501 1.857 8.480 1.00 88.06 79 VAL A C 1
ATOM 606 O O . VAL A 1 79 ? -4.633 2.314 8.603 1.00 88.06 79 VAL A O 1
ATOM 609 N N . LEU A 1 80 ? -3.246 0.542 8.499 1.00 88.56 80 LEU A N 1
ATOM 610 C CA . LEU A 1 80 ? -4.265 -0.501 8.694 1.00 88.56 80 LEU A CA 1
ATOM 611 C C . LEU A 1 80 ? -4.988 -0.425 10.045 1.00 88.56 80 LEU A C 1
ATOM 613 O O . LEU A 1 80 ? -6.129 -0.869 10.134 1.00 88.56 80 LEU A O 1
ATOM 617 N N . GLU A 1 81 ? -4.363 0.151 11.074 1.00 85.25 81 GLU A N 1
ATOM 618 C CA . GLU A 1 81 ? -5.015 0.414 12.369 1.00 85.25 81 GLU A CA 1
ATOM 619 C C . GLU A 1 81 ? -6.156 1.447 12.252 1.00 85.25 81 GLU A C 1
ATOM 621 O O . GLU A 1 81 ? -7.024 1.522 13.120 1.00 85.25 81 GLU A O 1
ATOM 626 N N . ASN A 1 82 ? -6.200 2.225 11.163 1.00 84.56 82 ASN A N 1
ATOM 627 C CA . ASN A 1 82 ? -7.258 3.195 10.896 1.00 84.56 82 ASN A CA 1
ATOM 628 C C . ASN A 1 82 ? -8.298 2.631 9.908 1.00 84.56 82 ASN A C 1
ATOM 630 O O . ASN A 1 82 ? -7.927 1.918 8.974 1.00 84.56 82 ASN A O 1
ATOM 634 N N . PRO A 1 8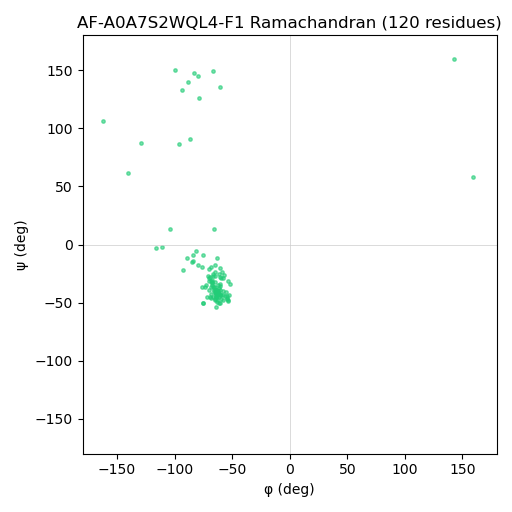3 ? -9.583 3.042 9.991 1.00 82.12 83 PRO A N 1
ATOM 635 C CA . PRO A 1 83 ? -10.619 2.632 9.027 1.00 82.12 83 PRO A CA 1
ATOM 636 C C . PRO A 1 83 ? -10.272 2.982 7.572 1.00 82.12 83 PRO A C 1
ATOM 638 O O . PRO A 1 83 ? -10.719 2.355 6.616 1.00 82.12 83 PRO A O 1
ATOM 641 N N . GLU A 1 84 ? -9.454 4.014 7.382 1.00 79.94 84 GLU A N 1
ATOM 642 C CA . GLU A 1 84 ? -8.990 4.462 6.071 1.00 79.94 84 GLU A CA 1
ATOM 643 C C . GLU A 1 84 ? -8.002 3.482 5.421 1.00 79.94 84 GLU A C 1
ATOM 645 O O . GLU A 1 84 ? -7.849 3.488 4.197 1.00 79.94 84 GLU A O 1
ATOM 650 N N . GLY A 1 85 ? -7.364 2.631 6.229 1.00 82.44 85 GLY A N 1
ATOM 651 C CA . GLY A 1 85 ? -6.371 1.655 5.809 1.00 82.44 85 GLY A CA 1
ATOM 652 C C . GLY A 1 85 ? -6.935 0.364 5.241 1.00 82.44 85 GLY A C 1
ATOM 653 O O . GLY A 1 85 ? -6.155 -0.420 4.711 1.00 82.44 85 GLY A O 1
ATOM 654 N N . GLU A 1 86 ? -8.255 0.149 5.255 1.00 87.56 86 GLU A N 1
ATOM 655 C CA . GLU A 1 86 ? -8.868 -1.080 4.724 1.00 87.56 86 GLU A CA 1
ATOM 656 C C . GLU A 1 86 ? -8.457 -1.381 3.270 1.00 87.56 86 GLU A C 1
ATOM 658 O O . GLU A 1 86 ? -8.299 -2.536 2.874 1.00 87.56 86 GLU A O 1
ATOM 663 N N . VAL A 1 87 ? -8.193 -0.336 2.476 1.00 89.88 87 VAL A N 1
ATOM 664 C CA . VAL A 1 87 ? -7.693 -0.456 1.095 1.00 89.88 87 VAL A CA 1
ATOM 665 C C . VAL A 1 87 ? -6.356 -1.210 0.994 1.00 89.88 87 VAL A C 1
ATOM 667 O O . VAL A 1 87 ? -6.037 -1.761 -0.059 1.00 89.88 87 VAL A O 1
ATOM 670 N N . LEU A 1 88 ? -5.566 -1.250 2.071 1.00 92.19 88 LEU A N 1
ATOM 671 C CA . LEU A 1 88 ? -4.254 -1.891 2.113 1.00 92.19 88 LEU A CA 1
ATOM 672 C C . LEU A 1 88 ? -4.326 -3.393 2.410 1.00 92.19 88 LEU A C 1
ATOM 674 O O . LEU A 1 88 ? -3.340 -4.085 2.154 1.00 92.19 88 LEU A O 1
ATOM 678 N N . PHE A 1 89 ? -5.458 -3.925 2.895 1.00 91.69 89 PHE A N 1
ATOM 679 C CA . PHE A 1 89 ? -5.575 -5.352 3.231 1.00 91.69 89 PHE A CA 1
ATOM 680 C C . PHE A 1 89 ? -5.180 -6.278 2.071 1.00 91.69 89 PHE A C 1
ATOM 682 O O . PHE A 1 89 ? -4.318 -7.131 2.285 1.00 91.69 89 PHE A O 1
ATOM 689 N N . PRO A 1 90 ? -5.677 -6.091 0.828 1.00 92.88 90 PRO A N 1
ATOM 690 C CA . PRO A 1 90 ? -5.301 -6.962 -0.288 1.00 92.88 90 PRO A CA 1
ATOM 691 C C . PRO A 1 90 ? -3.816 -6.872 -0.665 1.00 92.88 90 PRO A C 1
ATOM 693 O O . PRO A 1 90 ? -3.265 -7.782 -1.283 1.00 92.88 90 PRO A O 1
ATOM 696 N N . LEU A 1 91 ? -3.148 -5.758 -0.351 1.00 93.38 91 LEU A N 1
ATOM 697 C CA . LEU A 1 91 ? -1.708 -5.627 -0.551 1.00 93.38 91 LEU A CA 1
ATOM 698 C C . LEU A 1 91 ? -0.951 -6.414 0.522 1.00 93.38 91 LEU A C 1
ATOM 700 O O . LEU A 1 91 ? -0.089 -7.217 0.179 1.00 93.38 91 LEU A O 1
ATOM 704 N N . VAL A 1 92 ? -1.295 -6.217 1.796 1.00 92.38 92 VAL A N 1
ATOM 705 C CA . VAL A 1 92 ? -0.625 -6.887 2.920 1.00 92.38 92 VAL A CA 1
ATOM 706 C C . VAL A 1 92 ? -0.858 -8.396 2.898 1.00 92.38 92 VAL A C 1
ATOM 708 O O . VAL A 1 92 ? 0.074 -9.150 3.161 1.00 92.38 92 VAL A O 1
ATOM 711 N N . GLU A 1 93 ? -2.045 -8.851 2.497 1.00 92.88 93 GLU A N 1
ATOM 712 C CA . GLU A 1 93 ? -2.336 -10.272 2.296 1.00 92.88 93 GLU A CA 1
ATOM 713 C C . GLU A 1 93 ? -1.417 -10.888 1.232 1.00 92.88 93 GLU A C 1
ATOM 715 O O . GLU A 1 93 ? -0.786 -11.914 1.481 1.00 92.88 93 GLU A O 1
ATOM 720 N N . ARG A 1 94 ? -1.246 -10.227 0.079 1.00 94.25 94 ARG A N 1
ATOM 721 C CA . ARG A 1 94 ? -0.299 -10.694 -0.948 1.00 94.25 94 ARG A CA 1
ATOM 722 C C . ARG A 1 94 ? 1.137 -10.694 -0.445 1.00 94.25 94 ARG A C 1
ATOM 724 O O . ARG A 1 94 ? 1.855 -11.660 -0.672 1.00 94.25 94 ARG A O 1
ATOM 731 N N . MET A 1 95 ? 1.549 -9.659 0.288 1.00 94.44 95 MET A N 1
ATOM 732 C CA . MET A 1 95 ? 2.879 -9.646 0.895 1.00 94.44 95 MET A CA 1
ATOM 733 C C . MET A 1 95 ? 3.056 -10.816 1.880 1.00 94.44 95 MET A C 1
ATOM 735 O O . MET A 1 95 ? 4.145 -11.376 1.945 1.00 94.44 95 MET A O 1
ATOM 739 N N . ALA A 1 96 ? 2.012 -11.205 2.621 1.00 92.19 96 ALA A N 1
ATOM 740 C CA . ALA A 1 96 ? 2.053 -12.325 3.565 1.00 92.19 96 ALA A CA 1
ATOM 741 C C . ALA A 1 96 ? 2.155 -13.687 2.869 1.00 92.19 96 ALA A C 1
ATOM 743 O O . ALA A 1 96 ? 2.784 -14.594 3.410 1.00 92.19 96 ALA A O 1
ATOM 744 N N . VAL A 1 97 ? 1.584 -13.812 1.669 1.00 93.31 97 VAL A N 1
ATOM 745 C CA . VAL A 1 97 ? 1.752 -14.990 0.809 1.00 93.31 97 VAL A CA 1
ATOM 746 C C . VAL A 1 97 ? 3.164 -1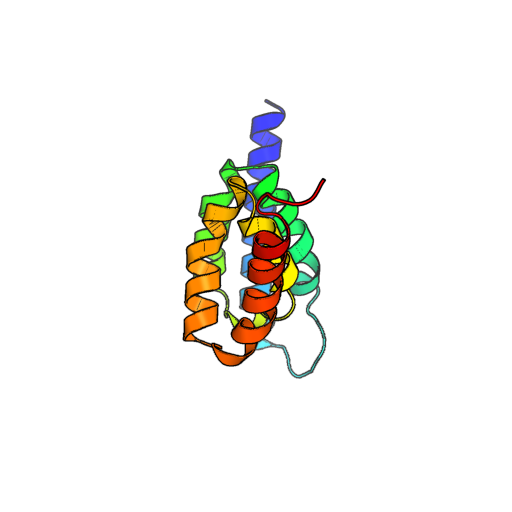5.040 0.219 1.00 93.31 97 VAL A C 1
ATOM 748 O O . VAL A 1 97 ? 3.804 -16.088 0.264 1.00 93.31 97 VAL A O 1
ATOM 751 N N . ASP A 1 98 ? 3.670 -13.914 -0.286 1.00 92.44 98 ASP A N 1
ATOM 752 C CA . ASP A 1 98 ? 4.964 -13.857 -0.977 1.00 92.44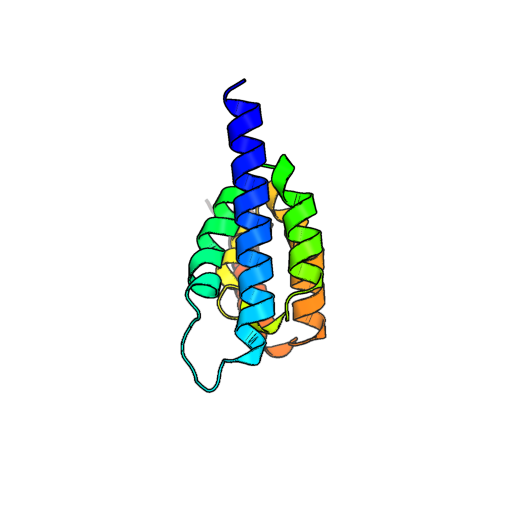 98 ASP A CA 1
ATOM 753 C C . ASP A 1 98 ? 6.164 -13.908 -0.007 1.00 92.44 98 ASP A C 1
ATOM 755 O O . ASP A 1 98 ? 7.196 -14.507 -0.310 1.00 92.44 98 ASP A O 1
ATOM 759 N N . PHE A 1 99 ? 6.043 -13.279 1.169 1.00 92.06 99 PHE A N 1
ATOM 760 C CA . PHE A 1 99 ? 7.127 -13.086 2.142 1.00 92.06 99 PHE A CA 1
ATOM 761 C C . PHE A 1 99 ? 6.661 -13.271 3.603 1.00 92.06 99 PHE A C 1
ATOM 763 O O . PHE A 1 99 ? 6.788 -12.350 4.421 1.00 92.06 99 PHE A O 1
ATOM 770 N N . PRO A 1 100 ? 6.171 -14.464 3.988 1.00 90.19 100 PRO A N 1
ATOM 771 C CA . PRO A 1 100 ? 5.581 -14.699 5.310 1.00 90.19 100 PRO A CA 1
ATOM 772 C C . PRO A 1 100 ? 6.537 -14.380 6.471 1.00 90.19 100 PRO A C 1
ATOM 774 O O . PRO A 1 100 ? 6.158 -13.716 7.438 1.00 90.19 100 PRO A O 1
ATOM 777 N N . GLU A 1 101 ? 7.809 -14.780 6.367 1.00 90.06 101 GLU A N 1
ATOM 778 C CA . GLU A 1 101 ? 8.798 -14.542 7.429 1.00 90.06 101 GLU A CA 1
ATOM 779 C C . GLU A 1 101 ? 9.151 -13.061 7.605 1.00 90.06 101 GLU A C 1
ATOM 781 O O . GLU A 1 101 ? 9.416 -12.622 8.726 1.00 90.06 101 GLU A O 1
ATOM 786 N N . ALA A 1 102 ? 9.107 -12.268 6.529 1.00 90.31 102 ALA A N 1
ATOM 787 C CA . ALA A 1 102 ? 9.390 -10.835 6.599 1.00 90.31 102 ALA A CA 1
ATOM 788 C C . ALA A 1 102 ? 8.292 -10.067 7.355 1.00 90.31 102 ALA A C 1
ATOM 790 O O . ALA A 1 102 ? 8.571 -9.046 7.981 1.00 90.31 102 ALA A O 1
ATOM 791 N N . LEU A 1 103 ? 7.057 -10.575 7.333 1.00 88.69 103 LEU A N 1
ATOM 792 C CA . LEU A 1 103 ? 5.894 -9.963 7.982 1.00 88.69 103 LEU A CA 1
ATOM 793 C C . LEU A 1 103 ? 5.634 -10.476 9.394 1.00 88.69 103 LEU A C 1
ATOM 795 O O . LEU A 1 103 ? 5.020 -9.768 10.192 1.00 88.69 103 LEU A O 1
ATOM 799 N N . ARG A 1 104 ? 6.136 -11.666 9.739 1.00 85.50 104 ARG A N 1
ATOM 800 C CA . ARG A 1 104 ? 5.893 -12.309 11.036 1.00 85.50 104 ARG A CA 1
ATOM 801 C C . ARG A 1 104 ? 6.242 -11.411 12.222 1.00 85.50 104 ARG A C 1
ATOM 803 O O . ARG A 1 104 ? 5.448 -11.288 13.153 1.00 85.50 104 ARG A O 1
ATOM 810 N N . TYR A 1 105 ? 7.418 -10.781 12.202 1.00 85.00 105 TYR A N 1
ATOM 811 C CA . TYR A 1 105 ? 7.846 -9.904 13.296 1.00 85.00 105 TYR A CA 1
ATOM 812 C C . TYR A 1 105 ? 7.122 -8.544 13.290 1.00 85.00 105 TYR A C 1
ATOM 814 O O . TYR A 1 105 ? 6.558 -8.199 14.330 1.00 85.00 105 TYR A O 1
ATOM 822 N N . PRO A 1 106 ? 7.046 -7.801 12.165 1.00 84.00 106 PRO A N 1
ATOM 823 C CA . PRO A 1 106 ? 6.289 -6.548 12.105 1.00 84.00 106 PRO A CA 1
ATOM 824 C C . PRO A 1 106 ? 4.826 -6.679 12.546 1.00 84.00 106 PRO A C 1
ATOM 826 O O . PRO A 1 106 ? 4.367 -5.888 13.368 1.00 84.00 106 PRO A O 1
ATOM 829 N N . ILE A 1 107 ? 4.115 -7.711 12.072 1.00 82.44 107 ILE A N 1
ATOM 830 C CA . ILE A 1 107 ? 2.716 -7.959 12.452 1.00 82.44 107 ILE A CA 1
ATOM 831 C C . ILE A 1 107 ? 2.616 -8.277 13.943 1.00 82.44 107 ILE A C 1
ATOM 833 O O . ILE A 1 107 ? 1.766 -7.719 14.630 1.00 82.44 107 ILE A O 1
ATOM 837 N N . LYS A 1 108 ? 3.498 -9.135 14.474 1.00 85.88 108 LYS A N 1
ATOM 838 C CA . LYS A 1 108 ? 3.493 -9.482 15.902 1.00 85.88 108 LYS A CA 1
ATOM 839 C C . LYS A 1 108 ? 3.711 -8.258 16.795 1.00 85.88 108 LYS A C 1
ATOM 841 O O . LYS A 1 108 ? 3.089 -8.169 17.848 1.00 85.88 108 LYS A O 1
ATOM 846 N N . VAL A 1 109 ? 4.589 -7.338 16.398 1.00 82.81 109 VAL A N 1
ATOM 847 C CA . VAL A 1 109 ? 4.845 -6.099 17.148 1.00 82.81 109 VAL A CA 1
ATOM 848 C C . VAL A 1 109 ? 3.633 -5.164 17.104 1.00 82.81 109 VAL A C 1
ATOM 850 O O . VAL A 1 109 ? 3.224 -4.683 18.157 1.00 82.81 109 VAL A O 1
ATOM 853 N N . SER A 1 110 ? 3.025 -4.953 15.931 1.00 79.44 110 SER A N 1
ATOM 854 C CA . SER A 1 110 ? 1.817 -4.118 15.798 1.00 79.44 110 SER A CA 1
ATOM 855 C C . SER A 1 110 ? 0.630 -4.714 16.573 1.00 79.44 110 SER A C 1
ATOM 857 O O . SER A 1 110 ? 0.061 -4.047 17.431 1.00 79.44 110 SER A O 1
ATOM 859 N N . ALA A 1 111 ? 0.349 -6.013 16.424 1.00 75.94 111 ALA A N 1
ATOM 860 C CA . ALA A 1 111 ? -0.715 -6.689 17.174 1.00 75.94 111 ALA A CA 1
ATOM 861 C C . ALA A 1 111 ? -0.450 -6.752 18.694 1.00 75.94 111 ALA A C 1
ATOM 863 O O . ALA A 1 111 ? -1.375 -6.712 19.505 1.00 75.94 111 ALA A O 1
ATOM 864 N N . GLY A 1 112 ? 0.819 -6.852 19.105 1.00 65.31 112 GLY A N 1
ATOM 865 C CA . GLY A 1 112 ? 1.214 -6.839 20.516 1.00 65.31 112 GLY A CA 1
ATOM 866 C C . GLY A 1 112 ? 1.053 -5.471 21.187 1.00 65.31 112 GLY A C 1
ATOM 867 O O . GLY A 1 112 ? 0.820 -5.417 22.393 1.00 65.31 112 GLY A O 1
ATOM 868 N N . SER A 1 113 ? 1.139 -4.381 20.415 1.00 56.59 113 SER A N 1
ATOM 869 C CA . SER A 1 113 ? 0.879 -3.011 20.885 1.00 56.59 113 SER A CA 1
ATOM 870 C C . SER A 1 113 ? -0.584 -2.829 21.310 1.00 56.59 113 SER A C 1
ATOM 872 O O . SER A 1 113 ? -0.862 -2.271 22.370 1.00 56.59 113 SER A O 1
ATOM 874 N N . GLU A 1 114 ? -1.518 -3.391 20.540 1.00 51.69 114 GLU A N 1
ATOM 875 C CA . GLU A 1 114 ? -2.955 -3.396 20.850 1.00 51.69 114 GLU A CA 1
ATOM 876 C C . GLU A 1 114 ? -3.272 -4.233 22.106 1.00 51.69 114 GLU A C 1
ATOM 878 O O . GLU A 1 114 ? -4.041 -3.813 22.974 1.00 51.69 114 GLU A O 1
ATOM 883 N N . ALA A 1 115 ? -2.618 -5.392 22.271 1.00 48.47 115 ALA A N 1
ATOM 884 C CA . ALA A 1 115 ? -2.805 -6.266 23.434 1.00 48.47 115 ALA A CA 1
ATOM 885 C C . ALA A 1 115 ? -2.315 -5.648 24.759 1.00 48.47 115 ALA A C 1
ATOM 887 O O . ALA A 1 115 ? -2.826 -5.992 25.823 1.00 48.47 115 AL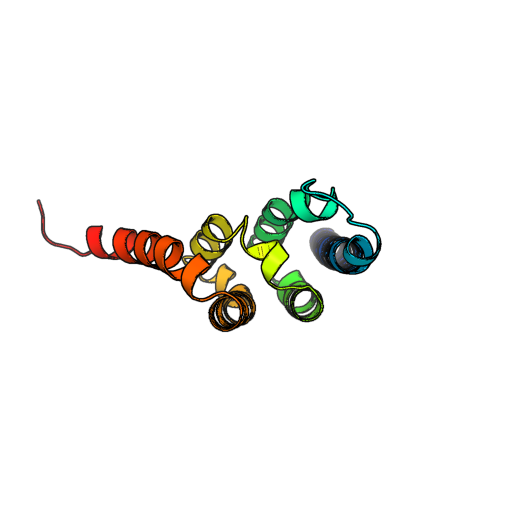A A O 1
ATOM 888 N N . ALA A 1 1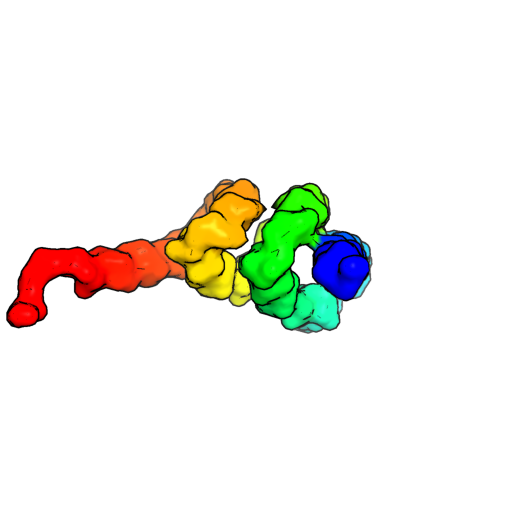16 ? -1.364 -4.709 24.710 1.00 49.50 116 ALA A N 1
ATOM 889 C CA . ALA A 1 116 ? -0.922 -3.956 25.885 1.00 49.50 116 ALA A CA 1
ATOM 890 C C . ALA A 1 116 ? -1.921 -2.862 26.322 1.00 49.50 116 ALA A C 1
ATOM 892 O O . ALA A 1 116 ? -1.739 -2.265 27.384 1.00 49.50 116 ALA A O 1
ATOM 893 N N . LYS A 1 117 ? -2.962 -2.585 25.522 1.00 50.03 117 LYS A N 1
ATOM 894 C CA . LYS A 1 117 ? -3.895 -1.465 25.723 1.00 50.03 117 LYS A CA 1
ATOM 895 C C . LYS A 1 117 ? -5.319 -1.883 26.141 1.00 50.03 117 LYS A C 1
ATOM 897 O O . LYS A 1 117 ? -6.138 -1.012 26.426 1.00 50.03 117 LYS A O 1
ATOM 902 N N . ALA A 1 118 ? -5.628 -3.179 26.241 1.00 42.25 118 ALA A N 1
ATOM 903 C CA . ALA A 1 118 ? -6.923 -3.665 26.745 1.00 42.25 118 ALA A CA 1
ATOM 904 C C . ALA A 1 118 ? -6.968 -3.731 28.297 1.00 42.25 118 ALA A C 1
ATOM 906 O O . ALA A 1 118 ? -5.939 -3.946 28.936 1.00 42.25 118 ALA A O 1
ATOM 907 N N . PRO A 1 119 ? -8.136 -3.496 28.933 1.00 49.75 119 PRO A N 1
ATOM 908 C CA . PRO A 1 119 ? -8.240 -2.656 30.125 1.00 49.75 119 PRO A CA 1
ATOM 909 C C . PRO A 1 119 ? -8.150 -3.430 31.443 1.00 49.75 119 PRO A C 1
ATOM 911 O O . PRO A 1 119 ? -8.863 -4.407 31.667 1.00 49.75 119 PRO A O 1
ATOM 914 N N . GLY A 1 120 ? -7.330 -2.922 32.362 1.00 52.78 120 GLY A N 1
ATOM 915 C CA . GLY A 1 120 ? -7.270 -3.421 33.731 1.00 52.78 120 GLY A CA 1
ATOM 916 C C . GLY A 1 120 ? -5.970 -3.072 34.433 1.00 52.78 120 GLY A C 1
ATOM 917 O O . GLY A 1 120 ? -5.257 -3.974 34.852 1.00 52.78 120 GLY A O 1
ATOM 918 N N . SER A 1 121 ? -5.632 -1.787 34.554 1.00 46.72 121 SER A N 1
ATOM 919 C CA . SER A 1 121 ? -4.659 -1.322 35.551 1.00 46.72 121 SER A CA 1
ATOM 920 C C . SER A 1 121 ? -4.766 0.185 35.778 1.00 46.72 121 SER A C 1
ATOM 922 O O . SER A 1 121 ? -4.251 0.971 34.988 1.00 46.72 121 SER A O 1
ATOM 924 N N . ARG A 1 122 ? -5.344 0.487 36.948 1.00 38.22 122 ARG A N 1
ATOM 925 C CA . ARG A 1 122 ? -5.459 1.755 37.688 1.00 38.22 122 ARG A CA 1
ATOM 926 C C . ARG A 1 122 ? -6.584 2.703 37.301 1.00 38.22 122 ARG A C 1
ATOM 928 O O . ARG A 1 122 ? -6.516 3.331 36.229 1.00 38.22 122 ARG A O 1
#

Organism: NCBI:txid1034831

Sequence (122 aa):
ETQRSANHLAVQLIESTLMALRLGQESQVGLSVSPAQALIPRLLEVLAAYPASRPAFLEGSRSAPTWIFLRWTSQLLAVLENPEGEVLFPLVERMAVDFPEALRYPIKVSAGSEAAKAPGSR